Protein AF-A0A914L934-F1 (afdb_monomer_lite)

Secondary structure (DSSP, 8-state):
-HHHHHHHHHHHHHHHHH-----PPPPPPPHHHHHHH-TTS-HHHHHHHHTTTTSSSSHHHHHHHHHSHHHHHHHHHHHHHHHHH--SHHHHHHH-GGGG----HHHHHHTSTHHHHHHHHHHHHHHHTT---HHHHHTT-

InterPro domains:
  IPR002602 Domain of unknown function DB [PF01682] (83-140)

Sequence (141 aa):
MFAIGLLATILAILLICAIRPIAAPASPLTTEELRFLCPEERDFCHEHSKQGFCYGKSIKAKLLSKQCKCSCANAHHRRIQNCCRTVGDHDMRFCLPLCGYNTTANDLGSGLGLKCITQLTIWTYCAADANDNTECCKRKG

Structure (mmCIF, N/CA/C/O backbone):
data_AF-A0A914L934-F1
#
_entry.id   AF-A0A914L934-F1
#
loop_
_atom_site.group_PDB
_atom_site.id
_atom_site.type_symbol
_atom_site.label_atom_id
_atom_site.label_alt_id
_atom_site.label_comp_id
_atom_site.label_asym_id
_atom_site.label_entity_id
_atom_site.label_seq_id
_atom_site.pdbx_PDB_ins_code
_atom_site.Cartn_x
_atom_site.Cartn_y
_atom_site.Cartn_z
_atom_site.occupancy
_atom_site.B_iso_or_equiv
_atom_site.auth_seq_id
_atom_site.auth_comp_id
_atom_site.auth_asym_id
_atom_site.auth_atom_id
_atom_site.pdbx_PDB_model_num
ATOM 1 N N . MET A 1 1 ? -22.722 -47.400 15.911 1.00 53.16 1 MET A N 1
ATOM 2 C CA . MET A 1 1 ? -21.434 -47.187 15.204 1.00 53.16 1 MET A CA 1
ATOM 3 C C . MET A 1 1 ? -21.347 -45.851 14.447 1.00 53.16 1 MET A C 1
ATOM 5 O O . MET A 1 1 ? -20.237 -45.411 14.202 1.00 53.16 1 MET A O 1
ATOM 9 N N . PHE A 1 2 ? -22.453 -45.150 14.148 1.00 53.81 2 PHE A N 1
ATOM 10 C CA . PHE A 1 2 ? -22.428 -43.865 13.415 1.00 53.81 2 PHE A CA 1
ATOM 11 C C . PHE A 1 2 ? -22.028 -42.619 14.238 1.00 53.81 2 PHE A C 1
ATOM 13 O O . PHE A 1 2 ? -21.528 -41.653 13.674 1.00 53.81 2 PHE A O 1
ATOM 20 N N . ALA A 1 3 ? -22.193 -42.629 15.567 1.00 57.56 3 ALA A N 1
ATOM 21 C CA . ALA A 1 3 ? -21.937 -41.450 16.409 1.00 57.56 3 ALA A CA 1
ATOM 22 C C . ALA A 1 3 ? -20.443 -41.107 16.595 1.00 57.56 3 ALA A C 1
ATOM 24 O O . ALA A 1 3 ? -20.093 -39.946 16.785 1.00 57.56 3 ALA A O 1
ATOM 25 N N . ILE A 1 4 ? -19.554 -42.104 16.509 1.00 62.47 4 ILE A N 1
ATOM 26 C CA . ILE A 1 4 ? -18.111 -41.922 16.752 1.00 62.47 4 ILE A CA 1
ATOM 27 C C . ILE A 1 4 ? -17.447 -41.204 15.565 1.00 62.47 4 ILE A C 1
ATOM 29 O O . ILE A 1 4 ? -16.594 -40.343 15.764 1.00 62.47 4 ILE A O 1
ATOM 33 N N . GLY A 1 5 ? -17.890 -41.497 14.336 1.00 61.62 5 GLY A N 1
ATOM 34 C CA . GLY A 1 5 ? -17.386 -40.838 13.128 1.00 61.62 5 GLY A CA 1
ATOM 35 C C . GLY A 1 5 ? -17.735 -39.350 13.074 1.00 61.62 5 GLY A C 1
ATOM 36 O O . GLY A 1 5 ? -16.882 -38.540 12.726 1.00 61.62 5 GLY A O 1
ATOM 37 N N . LEU A 1 6 ? -18.950 -38.981 13.502 1.00 68.44 6 LEU A N 1
ATOM 38 C CA . LEU A 1 6 ? -19.405 -37.587 13.511 1.00 68.44 6 LEU A CA 1
ATOM 39 C C . LEU A 1 6 ? -18.606 -36.734 14.513 1.00 68.44 6 LEU A C 1
ATOM 41 O O . LEU A 1 6 ? -18.163 -35.631 14.191 1.00 68.44 6 LEU A O 1
ATOM 45 N N . LEU A 1 7 ? -18.361 -37.274 15.712 1.00 71.62 7 LEU A N 1
ATOM 46 C CA . LEU A 1 7 ? -17.533 -36.631 16.736 1.00 71.62 7 LEU A CA 1
ATOM 47 C C . LEU A 1 7 ? -16.087 -36.443 16.266 1.00 71.62 7 LEU A C 1
ATOM 49 O O . LEU A 1 7 ? -15.532 -35.361 16.445 1.00 71.62 7 LEU A O 1
ATOM 53 N N . ALA A 1 8 ? -15.504 -37.447 15.607 1.00 72.50 8 ALA A N 1
ATOM 54 C CA . ALA A 1 8 ? -14.155 -37.353 15.055 1.00 72.50 8 ALA A CA 1
ATOM 55 C C . ALA A 1 8 ? -14.048 -36.285 13.952 1.00 72.50 8 ALA A C 1
ATOM 57 O O . ALA A 1 8 ? -13.084 -35.521 13.932 1.00 72.50 8 ALA A O 1
ATOM 58 N N . THR A 1 9 ? -15.056 -36.167 13.078 1.00 72.75 9 THR A N 1
ATOM 59 C CA . THR A 1 9 ? -15.083 -35.113 12.049 1.00 72.75 9 THR A CA 1
ATOM 60 C C . THR A 1 9 ? -15.232 -33.712 12.636 1.00 72.75 9 THR A C 1
ATOM 62 O O . THR A 1 9 ? -14.551 -32.793 12.189 1.00 72.75 9 THR A O 1
ATOM 65 N N . ILE A 1 10 ? -16.061 -33.538 13.670 1.00 75.19 10 ILE A N 1
ATOM 66 C CA . ILE A 1 10 ? -16.229 -32.240 14.339 1.00 75.19 10 ILE A CA 1
ATOM 67 C C . ILE A 1 10 ? -14.929 -31.835 15.045 1.00 75.19 10 ILE A C 1
ATOM 69 O O . ILE A 1 10 ? -14.501 -30.688 14.927 1.00 75.19 10 ILE A O 1
ATOM 73 N N . LEU A 1 11 ? -14.258 -32.779 15.717 1.00 74.94 11 LEU A N 1
ATOM 74 C CA . LEU A 1 11 ? -12.974 -32.518 16.370 1.00 74.94 11 LEU A CA 1
ATOM 75 C C . LEU A 1 11 ? -11.884 -32.134 15.359 1.00 74.94 11 LEU A C 1
ATOM 77 O O . LEU A 1 11 ? -11.117 -31.210 15.613 1.00 74.94 11 LEU A O 1
ATOM 81 N N . ALA A 1 12 ? -11.837 -32.808 14.205 1.00 71.38 12 ALA A N 1
ATOM 82 C CA . ALA A 1 12 ? -10.884 -32.506 13.141 1.00 71.38 12 ALA A CA 1
ATOM 83 C C . ALA A 1 12 ? -11.105 -31.102 12.552 1.00 71.38 12 ALA A C 1
ATOM 85 O O . ALA A 1 12 ? -10.144 -30.359 12.370 1.00 71.38 12 ALA A O 1
ATOM 86 N N . ILE A 1 13 ? -12.360 -30.701 12.323 1.00 69.12 13 ILE A N 1
ATOM 87 C CA . ILE A 1 13 ? -12.697 -29.349 11.846 1.00 69.12 13 ILE A CA 1
ATOM 88 C C . ILE A 1 13 ? -12.316 -28.293 12.895 1.00 69.12 13 ILE A C 1
ATOM 90 O O . ILE A 1 13 ? -11.731 -27.270 12.547 1.00 69.12 13 ILE A O 1
ATOM 94 N N . LEU A 1 14 ? -12.577 -28.546 14.182 1.00 67.19 14 LEU A N 1
ATOM 95 C CA . LEU A 1 14 ? -12.190 -27.637 15.266 1.00 67.19 14 LEU A CA 1
ATOM 96 C C . LEU A 1 14 ? -10.666 -27.491 15.392 1.00 67.19 14 LEU A C 1
ATOM 98 O O . LEU A 1 14 ? -10.182 -26.382 15.605 1.00 67.19 14 LEU A O 1
ATOM 102 N N . LEU A 1 15 ? -9.909 -28.576 15.205 1.00 65.12 15 LEU A N 1
ATOM 103 C CA . LEU A 1 15 ? -8.443 -28.553 15.174 1.00 65.12 15 LEU A CA 1
ATOM 104 C C . LEU A 1 15 ? -7.901 -27.757 13.980 1.00 65.12 15 LEU A C 1
ATOM 106 O O . LEU A 1 15 ? -6.981 -26.962 14.156 1.00 65.12 15 LEU A O 1
ATOM 110 N N . ILE A 1 16 ? -8.497 -27.900 12.793 1.00 60.25 16 ILE A N 1
ATOM 111 C CA . ILE A 1 16 ? -8.120 -27.116 11.605 1.00 60.25 16 ILE A CA 1
ATOM 112 C C . ILE A 1 16 ? -8.426 -25.623 11.816 1.00 60.25 16 ILE A C 1
ATOM 114 O O . ILE A 1 16 ? -7.614 -24.774 11.459 1.00 60.25 16 ILE A O 1
ATOM 118 N N . CYS A 1 17 ? -9.550 -25.285 12.454 1.00 55.91 17 CYS A N 1
ATOM 119 C CA . CYS A 1 17 ? -9.911 -23.898 12.764 1.00 55.91 17 CYS A CA 1
ATOM 120 C C . CYS A 1 17 ? -9.060 -23.272 13.886 1.00 55.91 17 CYS A C 1
ATOM 122 O O . CYS A 1 17 ? -8.890 -22.051 13.910 1.00 55.91 17 CYS A O 1
ATOM 124 N N . ALA A 1 18 ? -8.541 -24.079 14.818 1.00 54.59 18 ALA A N 1
ATOM 125 C CA . ALA A 1 18 ? -7.713 -23.616 15.935 1.00 54.59 18 ALA A CA 1
ATOM 126 C C . ALA A 1 18 ? -6.267 -23.304 15.519 1.00 54.59 18 ALA A C 1
ATOM 128 O O . ALA A 1 18 ? -5.614 -22.461 16.134 1.00 54.59 18 ALA A O 1
ATOM 129 N N . ILE A 1 19 ? -5.775 -23.931 14.449 1.00 51.88 19 ILE A N 1
ATOM 130 C CA . ILE A 1 19 ? -4.467 -23.630 13.866 1.00 51.88 19 ILE A CA 1
ATOM 131 C C . ILE A 1 19 ? -4.664 -22.503 12.848 1.00 51.88 19 ILE A C 1
ATOM 133 O O . ILE A 1 19 ? -4.571 -22.702 11.640 1.00 51.88 19 ILE A O 1
ATOM 137 N N . ARG A 1 20 ? -4.961 -21.289 13.327 1.00 50.66 20 ARG A N 1
ATOM 138 C CA . ARG A 1 20 ? -4.775 -20.101 12.485 1.00 50.66 20 ARG A CA 1
ATOM 139 C C . ARG A 1 20 ? -3.267 -19.948 12.280 1.00 50.66 20 ARG A C 1
ATOM 141 O O . ARG A 1 20 ? -2.572 -19.715 13.272 1.00 50.66 20 ARG A O 1
ATOM 148 N N . PRO A 1 21 ? -2.728 -20.095 11.056 1.00 47.31 21 PRO A N 1
ATOM 149 C CA . PRO A 1 21 ? -1.333 -19.769 10.827 1.00 47.31 21 PRO A CA 1
ATOM 150 C C . PRO A 1 21 ? -1.151 -18.306 11.223 1.00 47.31 21 PRO A C 1
ATOM 152 O O . PRO A 1 21 ? -1.811 -17.420 10.680 1.00 47.31 21 PRO A O 1
ATOM 155 N N . ILE A 1 22 ? -0.295 -18.063 12.216 1.00 51.34 22 ILE A N 1
ATOM 156 C CA . ILE A 1 22 ? 0.182 -16.720 12.527 1.00 51.34 22 ILE A CA 1
ATOM 157 C C . ILE A 1 22 ? 0.837 -16.244 11.234 1.00 51.34 22 ILE A C 1
ATOM 159 O O . ILE A 1 22 ? 1.877 -16.771 10.835 1.00 51.34 22 ILE A O 1
ATOM 163 N N . ALA A 1 23 ? 0.166 -15.339 10.522 1.00 50.47 23 ALA A N 1
ATOM 164 C CA . ALA A 1 23 ? 0.654 -14.825 9.258 1.00 50.47 23 ALA A CA 1
ATOM 165 C C . ALA A 1 23 ? 2.034 -14.218 9.515 1.00 50.47 23 ALA A C 1
ATOM 167 O O . ALA A 1 23 ? 2.167 -13.253 10.268 1.00 50.47 23 ALA A O 1
ATOM 168 N N . ALA A 1 24 ? 3.070 -14.823 8.931 1.00 53.62 24 ALA A N 1
ATOM 169 C CA . ALA A 1 24 ? 4.425 -14.312 9.046 1.00 53.62 24 ALA A CA 1
ATOM 170 C C . ALA A 1 24 ? 4.452 -12.836 8.601 1.00 53.62 24 ALA A C 1
ATOM 172 O O . ALA A 1 24 ? 3.727 -12.470 7.657 1.00 53.62 24 ALA A O 1
ATOM 173 N N . PRO A 1 25 ? 5.271 -11.984 9.251 1.00 53.66 25 PRO A N 1
ATOM 174 C CA . PRO A 1 25 ? 5.445 -10.608 8.814 1.00 53.66 25 PRO A CA 1
ATOM 175 C C . PRO A 1 25 ? 5.858 -10.636 7.345 1.00 53.66 25 PRO A C 1
ATOM 177 O O . PRO A 1 25 ? 6.813 -11.315 6.965 1.00 53.66 25 PRO A O 1
ATOM 180 N N . ALA A 1 26 ? 5.082 -9.966 6.497 1.00 58.97 26 ALA A N 1
ATOM 181 C CA . ALA A 1 26 ? 5.347 -9.955 5.071 1.00 58.97 26 ALA A CA 1
ATOM 182 C C . ALA A 1 26 ? 6.730 -9.333 4.824 1.00 58.97 26 ALA A C 1
ATOM 184 O O . ALA A 1 26 ? 7.010 -8.212 5.253 1.00 58.97 26 ALA A O 1
ATOM 185 N N . SER A 1 27 ? 7.606 -10.090 4.158 1.00 65.94 27 SER A N 1
ATOM 186 C CA . SER A 1 27 ? 8.972 -9.666 3.851 1.00 65.94 27 SER A CA 1
ATOM 187 C C . SER A 1 27 ? 8.980 -8.313 3.122 1.00 65.94 27 SER A C 1
ATOM 189 O O . SER A 1 27 ? 8.062 -8.034 2.337 1.00 65.94 27 SER A O 1
ATOM 191 N N . PRO A 1 28 ? 9.984 -7.452 3.359 1.00 70.12 28 PRO A N 1
ATOM 192 C CA . PRO A 1 28 ? 10.095 -6.184 2.649 1.00 70.12 28 PRO A CA 1
ATOM 193 C C . PRO A 1 28 ? 10.197 -6.437 1.141 1.00 70.12 28 PRO A C 1
ATOM 195 O O . PRO A 1 28 ? 10.996 -7.263 0.711 1.00 70.12 28 PRO A O 1
ATOM 198 N N . LEU A 1 29 ? 9.380 -5.727 0.356 1.00 82.19 29 LEU A N 1
ATOM 199 C CA . LEU A 1 29 ? 9.372 -5.832 -1.105 1.00 82.19 29 LEU A CA 1
ATOM 200 C C . LEU A 1 29 ? 10.758 -5.477 -1.663 1.00 82.19 29 LEU A C 1
ATOM 202 O O . LEU A 1 29 ? 11.299 -4.410 -1.349 1.00 82.19 29 LEU A O 1
ATOM 206 N N . THR A 1 30 ? 11.333 -6.354 -2.483 1.00 89.88 30 THR A N 1
ATOM 207 C CA . THR A 1 30 ? 12.662 -6.143 -3.078 1.00 89.88 30 THR A CA 1
ATOM 208 C C . THR A 1 30 ? 12.579 -5.535 -4.479 1.00 89.88 30 THR A C 1
ATOM 210 O O . THR A 1 30 ? 11.519 -5.490 -5.107 1.00 89.88 30 THR A O 1
ATOM 213 N N . THR A 1 31 ? 13.707 -5.017 -4.971 1.00 89.56 31 THR A N 1
ATOM 214 C CA . THR A 1 31 ? 13.777 -4.464 -6.332 1.00 89.56 31 THR A CA 1
ATOM 215 C C . THR A 1 31 ? 13.706 -5.604 -7.352 1.00 89.56 31 THR A C 1
ATOM 217 O O . THR A 1 31 ? 13.065 -5.474 -8.390 1.00 89.56 31 THR A O 1
ATOM 220 N N . GLU A 1 32 ? 14.310 -6.747 -7.032 1.00 92.94 32 GLU A N 1
ATOM 221 C CA . GLU A 1 32 ? 14.312 -7.969 -7.832 1.00 92.94 32 GLU A CA 1
ATOM 222 C C . GLU A 1 32 ? 12.899 -8.536 -8.002 1.00 92.94 32 GLU A C 1
ATOM 224 O O . GLU A 1 32 ? 12.508 -8.885 -9.115 1.00 92.94 32 GLU A O 1
ATOM 229 N N . GLU A 1 33 ? 12.103 -8.561 -6.930 1.00 93.44 33 GLU A N 1
ATOM 230 C CA . GLU A 1 33 ? 10.689 -8.946 -6.998 1.00 93.44 33 GLU A CA 1
ATOM 231 C C . GLU A 1 33 ? 9.902 -8.007 -7.919 1.00 93.44 33 GLU A C 1
ATOM 233 O O . GLU A 1 33 ? 9.110 -8.464 -8.740 1.00 93.44 33 GLU A O 1
ATOM 238 N N . LEU A 1 34 ? 10.140 -6.695 -7.834 1.00 94.00 34 LEU A N 1
ATOM 239 C CA . LEU A 1 34 ? 9.486 -5.721 -8.711 1.00 94.00 34 LEU A CA 1
ATOM 240 C C . LEU A 1 34 ? 9.903 -5.865 -10.178 1.00 94.00 34 LEU A C 1
ATOM 242 O O . LEU A 1 34 ? 9.046 -5.745 -11.048 1.00 94.00 34 LEU A O 1
ATOM 246 N N . ARG A 1 35 ? 11.174 -6.172 -10.460 1.00 96.19 35 ARG A N 1
ATOM 247 C CA . ARG A 1 35 ? 11.644 -6.489 -11.820 1.00 96.19 35 ARG A CA 1
ATOM 248 C C . ARG A 1 35 ? 10.943 -7.718 -12.382 1.00 96.19 35 ARG A C 1
ATOM 250 O O . ARG A 1 35 ? 10.559 -7.726 -13.545 1.00 96.19 35 ARG A O 1
ATOM 257 N N . PHE A 1 36 ? 10.761 -8.742 -11.552 1.00 96.38 36 PHE A N 1
ATOM 258 C CA . PHE A 1 36 ? 10.059 -9.958 -11.949 1.00 96.38 36 PHE A CA 1
ATOM 259 C C . PHE A 1 36 ? 8.567 -9.704 -12.216 1.00 96.38 36 PHE A C 1
ATOM 261 O O . PHE A 1 36 ? 8.031 -10.182 -13.211 1.00 96.38 36 PHE A O 1
ATOM 268 N N . LEU A 1 37 ? 7.898 -8.933 -11.352 1.00 95.44 37 LEU A N 1
ATOM 269 C CA . LEU A 1 37 ? 6.466 -8.633 -11.473 1.00 95.44 37 LEU A CA 1
ATOM 270 C C . LEU A 1 37 ? 6.148 -7.613 -12.574 1.00 95.44 37 LEU A C 1
ATOM 272 O O . LEU A 1 37 ? 5.052 -7.636 -13.130 1.00 95.44 37 LEU A O 1
ATOM 276 N N . CYS A 1 38 ? 7.077 -6.704 -12.866 1.00 96.56 38 CYS A N 1
ATOM 277 C CA . CYS A 1 38 ? 6.878 -5.572 -13.768 1.00 96.56 38 CYS A CA 1
ATOM 278 C C . CYS A 1 38 ? 8.016 -5.453 -14.797 1.00 96.56 38 CYS A C 1
ATOM 280 O O . CYS A 1 38 ? 8.649 -4.401 -14.871 1.00 96.56 38 CYS A O 1
ATOM 282 N N . PRO A 1 39 ? 8.276 -6.481 -15.622 1.00 96.62 39 PRO A N 1
ATOM 283 C CA . PRO A 1 39 ? 9.471 -6.540 -16.473 1.00 96.62 39 PRO A CA 1
ATOM 284 C C . PRO A 1 39 ? 9.527 -5.453 -17.558 1.00 96.62 39 PRO A C 1
ATOM 286 O O . PRO A 1 39 ? 10.592 -5.171 -18.098 1.00 96.62 39 PRO A O 1
ATOM 289 N N . GLU A 1 40 ? 8.388 -4.842 -17.887 1.00 96.50 40 GLU A N 1
ATOM 290 C CA . GLU A 1 40 ? 8.288 -3.782 -18.897 1.00 96.50 40 GLU A CA 1
ATOM 291 C C . GLU A 1 40 ? 8.620 -2.384 -18.352 1.00 96.50 40 GLU A C 1
ATOM 293 O O . GLU A 1 40 ? 8.795 -1.435 -19.120 1.00 96.50 40 GLU A O 1
ATOM 298 N N . GLU A 1 41 ? 8.693 -2.222 -17.029 1.00 96.06 41 GLU A N 1
ATOM 299 C CA . GLU A 1 41 ? 9.034 -0.942 -16.420 1.00 96.06 41 GLU A CA 1
ATOM 300 C C . GLU A 1 41 ? 10.548 -0.774 -16.262 1.00 96.06 41 GLU A C 1
ATOM 302 O O . GLU A 1 41 ? 11.320 -1.722 -16.183 1.00 96.06 41 GLU A O 1
ATOM 307 N N . ARG A 1 42 ? 10.998 0.483 -16.233 1.00 96.19 42 ARG A N 1
ATOM 308 C CA . ARG A 1 42 ? 12.423 0.804 -16.080 1.00 96.19 42 ARG A CA 1
ATOM 309 C C . ARG A 1 42 ? 12.858 0.599 -14.630 1.00 96.19 42 ARG A C 1
ATOM 311 O O . ARG A 1 42 ? 12.083 0.874 -13.721 1.00 96.19 42 ARG A O 1
ATOM 318 N N . ASP A 1 43 ? 14.144 0.327 -14.409 1.00 95.31 43 ASP A N 1
ATOM 319 C CA . ASP A 1 43 ? 14.747 0.212 -13.066 1.00 95.31 43 ASP A CA 1
ATOM 320 C C . ASP A 1 43 ? 14.405 1.362 -12.112 1.00 95.31 43 ASP A C 1
ATOM 322 O O . ASP A 1 43 ? 14.153 1.158 -10.924 1.00 95.31 43 ASP A O 1
ATOM 326 N N . PHE A 1 44 ? 14.327 2.581 -12.650 1.00 94.75 44 PHE A N 1
ATOM 327 C CA . PHE A 1 44 ? 13.882 3.759 -11.912 1.00 94.75 44 PHE A CA 1
ATOM 328 C C . PHE A 1 44 ? 12.519 3.548 -11.227 1.00 94.75 44 PHE A C 1
ATOM 330 O O . PHE A 1 44 ? 12.354 3.956 -10.077 1.00 94.75 44 PHE A O 1
ATOM 337 N N . CYS A 1 45 ? 11.569 2.893 -11.901 1.00 95.88 45 CYS A N 1
ATOM 338 C CA . CYS A 1 45 ? 10.254 2.573 -11.358 1.00 95.88 45 CYS A CA 1
ATOM 339 C C . CYS A 1 45 ? 10.339 1.586 -10.197 1.00 95.88 45 CYS A C 1
ATOM 341 O O . CYS A 1 45 ? 9.688 1.812 -9.178 1.00 95.88 45 CYS A O 1
ATOM 343 N N . HIS A 1 46 ? 11.159 0.542 -10.303 1.00 95.31 46 HIS A N 1
ATOM 344 C CA . HIS A 1 46 ? 11.303 -0.463 -9.249 1.00 95.31 46 HIS A CA 1
ATOM 345 C C . HIS A 1 46 ? 11.892 0.149 -7.973 1.00 95.31 46 HIS A C 1
ATOM 347 O O . HIS A 1 46 ? 11.292 0.055 -6.900 1.00 95.31 46 HIS A O 1
ATOM 353 N N . GLU A 1 47 ? 13.002 0.878 -8.108 1.00 94.25 47 GLU A N 1
ATOM 354 C CA . GLU A 1 47 ? 13.676 1.531 -6.982 1.00 94.25 47 GLU A CA 1
ATOM 355 C C . GLU A 1 47 ? 12.781 2.568 -6.294 1.00 94.25 47 GLU A C 1
ATOM 357 O O . GLU A 1 47 ? 12.613 2.562 -5.072 1.00 94.25 47 GLU A O 1
ATOM 362 N N . HIS A 1 48 ? 12.134 3.440 -7.072 1.00 93.19 48 HIS A N 1
ATOM 363 C CA . HIS A 1 48 ? 11.307 4.504 -6.502 1.00 93.19 48 HIS A CA 1
ATOM 364 C C . HIS A 1 48 ? 10.002 3.977 -5.895 1.00 93.19 48 HIS A C 1
ATOM 366 O O . HIS A 1 48 ? 9.505 4.548 -4.918 1.00 93.19 48 HIS A O 1
ATOM 372 N N . SER A 1 49 ? 9.449 2.888 -6.437 1.00 92.25 49 SER A N 1
ATOM 373 C CA . SER A 1 49 ? 8.236 2.268 -5.894 1.00 92.25 49 SER A CA 1
ATOM 374 C C . SER A 1 49 ? 8.506 1.580 -4.563 1.00 92.25 49 SER A C 1
ATOM 376 O O . SER A 1 49 ? 7.758 1.803 -3.610 1.00 92.25 49 SER A O 1
ATOM 378 N N . LYS A 1 50 ? 9.611 0.829 -4.457 1.00 89.25 50 LYS A N 1
ATOM 379 C CA . LYS A 1 50 ? 10.057 0.198 -3.205 1.00 89.25 50 LYS A CA 1
ATOM 380 C C . LYS A 1 50 ? 10.265 1.218 -2.082 1.00 89.25 50 LYS A C 1
ATOM 382 O O . LYS A 1 50 ? 9.900 0.962 -0.940 1.00 89.25 50 LYS A O 1
ATOM 387 N N . GLN A 1 51 ? 10.789 2.399 -2.411 1.00 88.38 51 GLN A N 1
ATOM 388 C CA . GLN A 1 51 ? 10.993 3.500 -1.459 1.00 88.38 51 GLN A CA 1
ATOM 389 C C . GLN A 1 51 ? 9.692 4.238 -1.080 1.00 88.38 51 GLN A C 1
ATOM 391 O O . GLN A 1 51 ? 9.703 5.162 -0.269 1.00 88.38 51 GLN A O 1
ATOM 396 N N . GLY A 1 52 ? 8.547 3.851 -1.654 1.00 85.31 52 GLY A N 1
ATOM 397 C CA . GLY A 1 52 ? 7.243 4.425 -1.331 1.00 85.31 52 GLY A CA 1
ATOM 398 C C . GLY A 1 52 ? 6.973 5.788 -1.973 1.00 85.31 52 GLY A C 1
ATOM 399 O O . GLY A 1 52 ? 6.006 6.452 -1.593 1.00 85.31 52 GLY A O 1
ATOM 400 N N . PHE A 1 53 ? 7.770 6.208 -2.962 1.00 90.00 53 PHE A N 1
ATOM 401 C CA . PHE A 1 53 ? 7.607 7.511 -3.615 1.00 90.00 53 PHE A CA 1
ATOM 402 C C . PHE A 1 53 ? 6.383 7.608 -4.522 1.00 90.00 53 PHE A C 1
ATOM 404 O O . PHE A 1 53 ? 6.032 8.709 -4.935 1.00 90.00 53 PHE A O 1
ATOM 411 N N . CYS A 1 54 ? 5.710 6.494 -4.800 1.00 89.56 54 CYS A N 1
ATOM 412 C CA . CYS A 1 54 ? 4.452 6.463 -5.541 1.00 89.56 54 CYS A CA 1
ATOM 413 C C . CYS A 1 54 ? 3.259 7.050 -4.772 1.00 89.56 54 CYS A C 1
ATOM 415 O O . CYS A 1 54 ? 2.210 7.285 -5.371 1.00 89.56 54 CYS A O 1
ATOM 417 N N . TYR A 1 55 ? 3.379 7.264 -3.455 1.00 81.75 55 TYR A N 1
ATOM 418 C CA . TYR A 1 55 ? 2.248 7.637 -2.599 1.00 81.75 55 TYR A CA 1
ATOM 419 C C . TYR A 1 55 ? 2.410 9.022 -1.988 1.00 81.75 55 TYR A C 1
ATOM 421 O O . TYR A 1 55 ? 3.509 9.485 -1.690 1.00 81.75 55 TYR A O 1
ATOM 429 N N . GLY A 1 56 ? 1.272 9.671 -1.754 1.00 76.00 56 GLY A N 1
ATOM 430 C CA . GLY A 1 56 ? 1.193 11.005 -1.176 1.00 76.00 56 GLY A CA 1
ATOM 431 C C . GLY A 1 56 ? 0.647 12.033 -2.160 1.00 76.00 56 GLY A C 1
ATOM 432 O O . GLY A 1 56 ? 0.182 11.715 -3.251 1.00 76.00 56 GLY A O 1
ATOM 433 N N . LYS A 1 57 ? 0.661 13.300 -1.743 1.00 81.12 57 LYS A N 1
ATOM 434 C CA . LYS A 1 57 ? 0.055 14.405 -2.505 1.00 81.12 57 LYS A CA 1
ATOM 435 C C . LYS A 1 57 ? 1.055 15.178 -3.367 1.00 81.12 57 LYS A C 1
ATOM 437 O O . LYS A 1 57 ? 0.643 16.095 -4.076 1.00 81.12 57 LYS A O 1
ATOM 442 N N . SER A 1 58 ? 2.340 14.823 -3.312 1.00 87.38 58 SER A N 1
ATOM 443 C CA . SER A 1 58 ? 3.391 15.517 -4.056 1.00 87.38 58 SER A CA 1
ATOM 444 C C . SER A 1 58 ? 3.233 15.321 -5.567 1.00 87.38 58 SER A C 1
ATOM 446 O O . SER A 1 58 ? 2.709 14.308 -6.035 1.00 87.38 58 SER A O 1
ATOM 448 N N . ILE A 1 59 ? 3.713 16.295 -6.344 1.00 91.12 59 ILE A N 1
ATOM 449 C CA . ILE A 1 59 ? 3.759 16.198 -7.812 1.00 91.12 59 ILE A CA 1
ATOM 450 C C . ILE A 1 59 ? 4.596 14.983 -8.225 1.00 91.12 59 ILE A C 1
ATOM 452 O O . ILE A 1 59 ? 4.170 14.217 -9.085 1.00 91.12 59 ILE A O 1
ATOM 456 N N . LYS A 1 60 ? 5.726 14.756 -7.538 1.00 90.56 60 LYS A N 1
ATOM 457 C CA . LYS A 1 60 ? 6.587 13.582 -7.730 1.00 90.56 60 LYS A CA 1
ATOM 458 C C . LYS A 1 60 ? 5.798 12.276 -7.591 1.00 90.56 60 LYS A C 1
ATOM 460 O O . LYS A 1 60 ? 5.879 11.439 -8.481 1.00 90.56 60 LYS A O 1
ATOM 465 N N . ALA A 1 61 ? 4.994 12.130 -6.536 1.00 90.44 61 ALA A N 1
ATOM 466 C CA . ALA A 1 61 ? 4.200 10.921 -6.318 1.00 90.44 61 ALA A CA 1
ATOM 467 C C . ALA A 1 61 ? 3.135 10.712 -7.396 1.00 90.44 61 ALA A C 1
ATOM 469 O O . ALA A 1 61 ? 2.992 9.609 -7.916 1.00 90.44 61 ALA A O 1
ATOM 470 N N . LYS A 1 62 ? 2.428 11.779 -7.786 1.00 92.06 62 LYS A N 1
ATOM 471 C CA . LYS A 1 62 ? 1.420 11.721 -8.858 1.00 92.06 62 LYS A CA 1
ATOM 472 C C . LYS A 1 62 ? 2.025 11.395 -10.224 1.00 92.06 62 LYS A C 1
ATOM 474 O O . LYS A 1 62 ? 1.366 10.760 -11.041 1.00 92.06 62 LYS A O 1
ATOM 479 N N . LEU A 1 63 ? 3.240 11.866 -10.494 1.00 94.06 63 LEU A N 1
ATOM 480 C CA . LEU A 1 63 ? 3.947 11.572 -11.736 1.00 94.06 63 LEU A CA 1
ATOM 481 C C . LEU A 1 63 ? 4.429 10.121 -11.752 1.00 94.06 63 LEU A C 1
ATOM 483 O O . LEU A 1 63 ? 4.147 9.395 -12.701 1.00 94.06 63 LEU A O 1
ATOM 487 N N . LEU A 1 64 ? 5.079 9.689 -10.668 1.00 93.75 64 LEU A N 1
ATOM 488 C CA . LEU A 1 64 ? 5.556 8.319 -10.505 1.00 93.75 64 LEU A CA 1
ATOM 489 C C . LEU A 1 64 ? 4.418 7.306 -10.598 1.00 93.75 64 LEU A C 1
ATOM 491 O O . LEU A 1 64 ? 4.540 6.349 -11.348 1.00 93.75 64 LEU A O 1
ATOM 495 N N . SER A 1 65 ? 3.284 7.534 -9.929 1.00 92.56 65 SER A N 1
ATOM 496 C CA . SER A 1 65 ? 2.144 6.609 -9.994 1.00 92.56 65 SER A CA 1
ATOM 497 C C . SER A 1 65 ? 1.521 6.495 -11.387 1.00 92.56 65 SER A C 1
ATOM 499 O O . SER A 1 65 ? 0.958 5.456 -11.725 1.00 92.56 65 SER A O 1
ATOM 501 N N . LYS A 1 66 ? 1.643 7.536 -12.221 1.00 94.00 66 LYS A N 1
ATOM 502 C CA . LYS A 1 66 ? 1.204 7.502 -13.622 1.00 94.00 66 LYS A CA 1
ATOM 503 C C . LYS A 1 66 ? 2.209 6.819 -14.546 1.00 94.00 66 L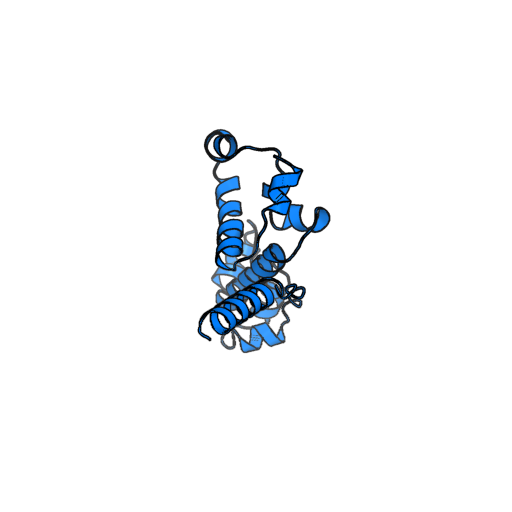YS A C 1
ATOM 505 O O . LYS A 1 66 ? 1.781 6.145 -15.478 1.00 94.00 66 LYS A O 1
ATOM 510 N N . GLN A 1 67 ? 3.503 7.037 -14.319 1.00 95.62 67 GLN A N 1
ATOM 511 C CA . GLN A 1 67 ? 4.583 6.527 -15.167 1.00 95.62 67 GLN A CA 1
ATOM 512 C C . GLN A 1 67 ? 4.950 5.072 -14.845 1.00 95.62 67 GLN A C 1
ATOM 514 O O . GLN A 1 67 ? 5.259 4.312 -15.752 1.00 95.62 67 GLN A O 1
ATOM 519 N N . CYS A 1 68 ? 4.895 4.700 -13.570 1.00 96.38 68 CYS A N 1
ATOM 520 C CA . CYS A 1 68 ? 5.318 3.414 -13.024 1.00 96.38 68 CYS A CA 1
ATOM 521 C C . CYS A 1 68 ? 4.109 2.644 -12.473 1.00 96.38 68 CYS A C 1
ATOM 523 O O . CYS A 1 68 ? 4.061 2.293 -11.292 1.00 96.38 68 CYS A O 1
ATOM 525 N N . LYS A 1 69 ? 3.069 2.466 -13.299 1.00 95.81 69 LYS A N 1
ATOM 526 C CA . LYS A 1 69 ? 1.775 1.909 -12.872 1.00 95.81 69 LYS A CA 1
ATOM 527 C C . LYS A 1 69 ? 1.911 0.540 -12.205 1.00 95.81 69 LYS A C 1
ATOM 529 O O . LYS A 1 69 ? 1.305 0.331 -11.156 1.00 95.81 69 LYS A O 1
ATOM 534 N N . CYS A 1 70 ? 2.682 -0.375 -12.788 1.00 96.50 70 CYS A N 1
ATOM 535 C CA . CYS A 1 70 ? 2.821 -1.740 -12.291 1.00 96.50 70 CYS A CA 1
ATOM 536 C C . CYS A 1 70 ? 3.600 -1.774 -10.973 1.00 96.50 70 CYS A C 1
ATOM 538 O O . CYS A 1 70 ? 3.101 -2.310 -9.978 1.00 96.50 70 CYS A O 1
ATOM 540 N N . SER A 1 71 ? 4.788 -1.159 -10.921 1.00 95.69 71 SER A N 1
ATOM 541 C CA . SER A 1 71 ? 5.619 -1.174 -9.711 1.00 95.69 71 SER A CA 1
ATOM 542 C C . SER A 1 71 ? 4.924 -0.446 -8.563 1.00 95.69 71 SER A C 1
ATOM 544 O O . SER A 1 71 ? 4.907 -0.942 -7.436 1.00 95.69 71 SER A O 1
ATOM 546 N N . CYS A 1 72 ? 4.265 0.683 -8.847 1.00 94.12 72 CYS A N 1
ATOM 547 C CA . CYS A 1 72 ? 3.485 1.408 -7.852 1.00 94.12 72 CYS A CA 1
ATOM 548 C C . CYS A 1 72 ? 2.234 0.634 -7.406 1.00 94.12 72 CYS A C 1
ATOM 550 O O . CYS A 1 72 ? 1.832 0.770 -6.255 1.00 94.12 72 CYS A O 1
ATOM 552 N N . ALA A 1 73 ? 1.592 -0.175 -8.249 1.00 91.69 73 ALA A N 1
ATOM 553 C CA . ALA A 1 73 ? 0.467 -1.002 -7.808 1.00 91.69 73 ALA A CA 1
ATOM 554 C C . ALA A 1 73 ? 0.934 -2.126 -6.868 1.00 91.69 73 ALA A C 1
ATOM 556 O O . ALA A 1 73 ? 0.386 -2.287 -5.776 1.00 91.69 73 ALA A O 1
ATOM 557 N N . ASN A 1 74 ? 2.000 -2.841 -7.236 1.00 92.38 74 ASN A N 1
ATOM 558 C CA . ASN A 1 74 ? 2.553 -3.932 -6.429 1.00 92.38 74 ASN A CA 1
ATOM 559 C C . ASN A 1 74 ? 3.125 -3.441 -5.093 1.00 92.38 74 ASN A C 1
ATOM 561 O O . ASN A 1 74 ? 2.817 -4.004 -4.040 1.00 92.38 74 ASN A O 1
ATOM 565 N N . ALA A 1 75 ? 3.880 -2.338 -5.104 1.00 89.44 75 ALA A N 1
ATOM 566 C CA . ALA A 1 75 ? 4.354 -1.705 -3.876 1.00 89.44 75 ALA A CA 1
ATOM 567 C C . ALA A 1 75 ? 3.198 -1.252 -2.970 1.00 89.44 75 ALA A C 1
ATOM 569 O O . ALA A 1 75 ? 3.312 -1.316 -1.743 1.00 89.44 75 ALA A O 1
ATOM 570 N N . HIS A 1 76 ? 2.058 -0.863 -3.550 1.00 85.38 76 HIS A N 1
ATOM 571 C CA . HIS A 1 76 ? 0.906 -0.387 -2.786 1.00 85.38 76 HIS A CA 1
ATOM 572 C C . HIS A 1 76 ? 0.233 -1.556 -2.103 1.00 85.38 76 HIS A C 1
ATOM 574 O O . HIS A 1 76 ? -0.021 -1.517 -0.901 1.00 85.38 76 HIS A O 1
ATOM 580 N N . HIS A 1 77 ? 0.005 -2.610 -2.883 1.00 84.25 77 HIS A N 1
ATOM 581 C CA . HIS A 1 77 ? -0.575 -3.844 -2.411 1.00 84.25 77 HIS A CA 1
ATOM 582 C C . HIS A 1 77 ? 0.258 -4.440 -1.274 1.00 84.25 77 HIS A C 1
ATOM 584 O O . HIS A 1 77 ? -0.287 -4.713 -0.209 1.00 84.25 77 HIS A O 1
ATOM 590 N N . ARG A 1 78 ? 1.588 -4.538 -1.429 1.00 84.38 78 ARG A N 1
ATOM 591 C CA . ARG A 1 78 ? 2.479 -5.017 -0.356 1.00 84.38 78 ARG A CA 1
ATOM 592 C C . ARG A 1 78 ? 2.429 -4.140 0.884 1.00 84.38 78 ARG A C 1
ATOM 594 O O . ARG A 1 78 ? 2.383 -4.658 1.991 1.00 84.38 78 ARG A O 1
ATOM 601 N N . ARG A 1 79 ? 2.397 -2.819 0.722 1.00 79.31 79 ARG A N 1
ATOM 602 C CA . ARG A 1 79 ? 2.283 -1.905 1.861 1.00 79.31 79 ARG A CA 1
ATOM 603 C C . ARG A 1 79 ? 0.967 -2.092 2.619 1.00 79.31 79 ARG A C 1
ATOM 605 O O . ARG A 1 79 ? 0.994 -2.123 3.843 1.00 79.31 79 ARG A O 1
ATOM 612 N N . ILE A 1 80 ? -0.155 -2.242 1.911 1.00 77.06 80 ILE A N 1
ATOM 613 C CA . ILE A 1 80 ? -1.459 -2.543 2.522 1.00 77.06 80 ILE A CA 1
ATOM 614 C C . ILE A 1 80 ? -1.407 -3.894 3.238 1.00 77.06 80 ILE A C 1
ATOM 616 O O . ILE A 1 80 ? -1.784 -3.974 4.398 1.00 77.06 80 ILE A O 1
ATOM 620 N N . GLN A 1 81 ? -0.877 -4.927 2.586 1.00 78.62 81 GLN A N 1
ATOM 621 C CA . GLN A 1 81 ? -0.718 -6.263 3.160 1.00 78.62 81 GLN A CA 1
ATOM 622 C C . GLN A 1 81 ? 0.099 -6.256 4.453 1.00 78.62 81 GLN A C 1
ATOM 624 O O . GLN A 1 81 ? -0.309 -6.853 5.446 1.00 78.62 81 GLN A O 1
ATOM 629 N N . ASN A 1 82 ? 1.211 -5.520 4.476 1.00 77.44 82 ASN A N 1
ATOM 630 C CA . ASN A 1 82 ? 1.992 -5.322 5.692 1.00 77.44 82 ASN A CA 1
ATOM 631 C C . ASN A 1 82 ? 1.128 -4.669 6.775 1.00 77.44 82 ASN A C 1
ATOM 633 O O . ASN A 1 82 ? 1.045 -5.190 7.881 1.00 77.44 82 ASN A O 1
ATOM 637 N N . CYS A 1 83 ? 0.414 -3.596 6.429 1.00 74.38 83 CYS A N 1
ATOM 638 C CA . CYS A 1 83 ? -0.479 -2.906 7.353 1.00 74.38 83 CYS A CA 1
ATOM 639 C C . CYS A 1 83 ? -1.597 -3.791 7.922 1.00 74.38 83 CYS A C 1
ATOM 641 O O . CYS A 1 83 ? -1.963 -3.608 9.077 1.00 74.38 83 CYS A O 1
ATOM 643 N N . CYS A 1 84 ? -2.112 -4.755 7.158 1.00 74.81 84 CYS A N 1
ATOM 644 C CA . CYS A 1 84 ? -3.139 -5.685 7.630 1.00 74.81 84 CYS A CA 1
ATOM 645 C C . CYS A 1 84 ? -2.609 -6.744 8.604 1.00 74.81 84 CYS A C 1
ATOM 647 O O . CYS A 1 84 ? -3.387 -7.301 9.371 1.00 74.81 84 CYS A O 1
ATOM 649 N N . ARG A 1 85 ? -1.303 -7.034 8.564 1.00 74.62 85 ARG A N 1
ATOM 650 C CA . ARG A 1 85 ? -0.650 -8.046 9.412 1.00 74.62 85 ARG A CA 1
ATOM 651 C C . ARG A 1 85 ? 0.038 -7.444 10.629 1.00 74.62 85 ARG A C 1
ATOM 653 O O . ARG A 1 85 ? 0.371 -8.162 11.568 1.00 74.62 85 ARG A O 1
ATOM 660 N N . TH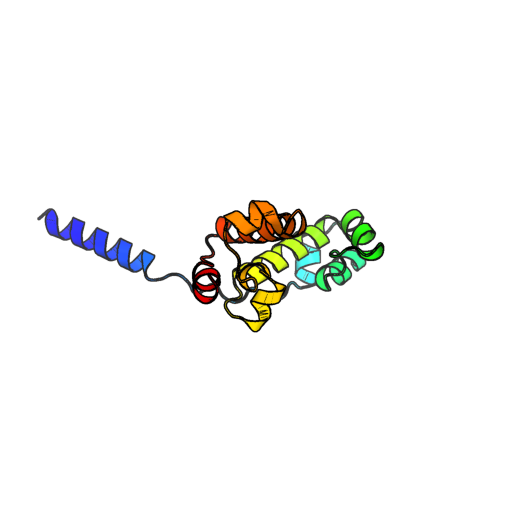R A 1 86 ? 0.295 -6.140 10.614 1.00 68.12 86 THR A N 1
ATOM 661 C CA . THR A 1 86 ? 0.906 -5.452 11.742 1.00 68.12 86 THR A CA 1
ATOM 662 C C . THR A 1 86 ? -0.097 -5.303 12.884 1.00 68.12 86 THR A C 1
ATOM 664 O O . THR A 1 86 ? -1.024 -4.501 12.810 1.00 68.12 86 THR A O 1
ATOM 667 N N . VAL A 1 87 ? 0.120 -6.050 13.968 1.00 58.91 87 VAL A N 1
ATOM 668 C CA . VAL A 1 87 ? -0.685 -5.982 15.194 1.00 58.91 87 VAL A CA 1
ATOM 669 C C . VAL A 1 87 ? 0.077 -5.184 16.256 1.00 58.91 87 VAL A C 1
ATOM 671 O O . VAL A 1 87 ? 1.133 -5.614 16.712 1.00 58.91 87 VAL A O 1
ATOM 674 N N . GLY A 1 88 ? -0.454 -4.032 16.678 1.00 55.16 88 GLY A N 1
ATOM 675 C CA . GLY A 1 88 ? 0.089 -3.237 17.789 1.00 55.16 88 GLY A CA 1
ATOM 676 C C . GLY A 1 88 ? 0.152 -1.722 17.549 1.00 55.16 88 GLY A C 1
ATOM 677 O O . GLY A 1 88 ? 0.278 -1.247 16.423 1.00 55.16 88 GLY A O 1
ATOM 678 N N . ASP A 1 89 ? 0.102 -0.958 18.646 1.00 54.97 89 ASP A N 1
ATOM 679 C CA . ASP A 1 89 ? -0.107 0.502 18.684 1.00 54.97 89 ASP A CA 1
ATOM 680 C C . ASP A 1 89 ? 0.920 1.363 17.927 1.00 54.97 89 ASP A C 1
ATOM 682 O O . ASP A 1 89 ? 0.587 2.490 17.556 1.00 54.97 89 ASP A O 1
ATOM 686 N N . HIS A 1 90 ? 2.164 0.904 17.757 1.00 58.38 90 HIS A N 1
ATOM 687 C CA . HIS A 1 90 ? 3.240 1.728 17.192 1.00 58.38 90 HIS A CA 1
ATOM 688 C C . HIS A 1 90 ? 3.079 1.900 15.676 1.00 58.38 90 HIS A C 1
ATOM 690 O O . HIS A 1 90 ? 2.954 3.017 15.175 1.00 58.38 90 HIS A O 1
ATOM 696 N N . ASP A 1 91 ? 2.988 0.786 14.954 1.00 60.31 91 ASP A N 1
ATOM 697 C CA . ASP A 1 91 ? 2.941 0.787 13.493 1.00 60.31 91 ASP A CA 1
ATOM 698 C C . ASP A 1 91 ? 1.499 0.872 12.959 1.00 60.31 91 ASP A C 1
ATOM 700 O O . ASP A 1 91 ? 1.265 1.409 11.871 1.00 60.31 91 ASP A O 1
ATOM 704 N N . MET A 1 92 ? 0.496 0.451 13.748 1.00 62.75 92 MET A N 1
ATOM 705 C CA . MET A 1 92 ? -0.918 0.588 13.372 1.00 62.75 92 MET A CA 1
ATOM 706 C C . MET A 1 92 ? -1.376 2.040 13.251 1.00 62.75 92 MET A C 1
ATOM 708 O O . MET A 1 92 ? -2.215 2.315 12.406 1.00 62.75 92 MET A O 1
ATOM 712 N N . ARG A 1 93 ? -0.849 3.000 14.024 1.00 62.38 93 ARG A N 1
ATOM 713 C CA . ARG A 1 93 ? -1.266 4.415 13.875 1.00 62.38 93 ARG A CA 1
ATOM 714 C C . ARG A 1 93 ? -0.949 4.976 12.493 1.00 62.38 93 ARG A C 1
ATOM 716 O O . ARG A 1 93 ? -1.647 5.859 12.004 1.00 62.38 93 ARG A O 1
ATOM 723 N N . PHE A 1 94 ? 0.112 4.467 11.876 1.00 64.94 94 PHE A N 1
ATOM 724 C CA . PHE A 1 94 ? 0.500 4.826 10.521 1.00 64.94 94 PHE A CA 1
ATOM 725 C C . PHE A 1 94 ? -0.272 4.020 9.472 1.00 64.94 94 PHE A C 1
ATOM 727 O O . PHE A 1 94 ? -0.688 4.566 8.450 1.00 64.94 94 PHE A O 1
ATOM 734 N N . CYS A 1 95 ? -0.460 2.727 9.729 1.00 68.19 95 CYS A N 1
ATOM 735 C CA . CYS A 1 95 ? -1.044 1.776 8.789 1.00 68.19 95 CYS A CA 1
ATOM 736 C C . CYS A 1 95 ? -2.579 1.779 8.748 1.00 68.19 95 CYS A C 1
ATOM 738 O O . CYS A 1 95 ? -3.179 1.706 7.677 1.00 68.19 95 CYS A O 1
ATOM 740 N N . LEU A 1 96 ? -3.208 1.905 9.910 1.00 70.50 96 LEU A N 1
ATOM 741 C CA . LEU A 1 96 ? -4.647 1.943 10.143 1.00 70.50 96 LEU A CA 1
ATOM 742 C C . LEU A 1 96 ? -4.949 3.093 11.120 1.00 70.50 96 LEU A C 1
ATOM 744 O O . LEU A 1 96 ? -5.284 2.845 12.276 1.00 70.50 96 LEU A O 1
ATOM 748 N N . PRO A 1 97 ? -4.844 4.367 10.695 1.00 65.31 97 PRO A N 1
ATOM 749 C CA . PRO A 1 97 ? -4.981 5.505 11.607 1.00 65.31 97 PRO A CA 1
ATOM 750 C C . PRO A 1 97 ? -6.352 5.565 12.291 1.00 65.31 97 PRO A C 1
ATOM 752 O O . PRO A 1 97 ? -6.450 6.100 13.392 1.00 65.31 97 PRO A O 1
ATOM 755 N N . LEU A 1 98 ? -7.384 4.951 11.690 1.00 68.50 98 LEU A N 1
ATOM 756 C CA . LEU A 1 98 ? -8.690 4.733 12.319 1.00 68.50 98 LEU A CA 1
ATOM 757 C C . LEU A 1 98 ? -8.603 4.005 13.666 1.00 68.50 98 LEU A C 1
ATOM 759 O O . LEU A 1 98 ? -9.345 4.353 14.574 1.00 68.50 98 LEU A O 1
ATOM 763 N N . CYS A 1 99 ? -7.646 3.090 13.839 1.00 68.44 99 CYS A N 1
ATOM 764 C CA . CYS A 1 99 ? -7.368 2.433 15.119 1.00 68.44 99 CYS A CA 1
ATOM 765 C C . CYS A 1 99 ? -6.862 3.397 16.207 1.00 68.44 99 CYS A C 1
ATOM 767 O O . CYS A 1 99 ? -6.834 3.049 17.383 1.00 68.44 99 CYS A O 1
ATOM 769 N N . GLY A 1 100 ? -6.404 4.592 15.824 1.00 65.81 100 GLY A N 1
ATOM 770 C CA . GLY A 1 100 ? -5.941 5.628 16.742 1.00 65.81 100 GLY A CA 1
ATOM 771 C C . GLY A 1 100 ? -7.015 6.643 17.144 1.00 65.81 100 GLY A C 1
ATOM 772 O O . GLY A 1 100 ? -6.754 7.444 18.041 1.00 65.81 100 GLY A O 1
ATOM 773 N N . TYR A 1 101 ? -8.191 6.646 16.505 1.00 69.19 101 TYR A N 1
ATOM 774 C CA . TYR A 1 101 ? -9.274 7.570 16.846 1.00 69.19 101 TYR A CA 1
ATOM 775 C C . TYR A 1 101 ? -10.216 6.951 17.882 1.00 69.19 101 TYR A C 1
ATOM 777 O O . TYR A 1 101 ? -10.625 5.804 17.752 1.00 69.19 101 TYR A O 1
ATOM 785 N N . ASN A 1 102 ? -10.602 7.741 18.885 1.00 69.12 102 ASN A N 1
ATOM 786 C CA . ASN A 1 102 ? -11.743 7.435 19.747 1.00 69.12 102 ASN A CA 1
ATOM 787 C C . ASN A 1 102 ? -13.002 7.973 19.050 1.00 69.12 102 ASN A C 1
ATOM 789 O O . ASN A 1 102 ? -13.279 9.171 19.120 1.00 69.12 102 ASN A O 1
ATOM 793 N N . THR A 1 103 ? -13.668 7.137 18.254 1.00 68.31 103 THR A N 1
ATOM 794 C CA . THR A 1 103 ? -14.757 7.556 17.360 1.00 68.31 103 THR A CA 1
ATOM 795 C C . THR A 1 103 ? -15.767 6.429 17.164 1.00 68.31 103 THR A C 1
ATOM 797 O O . THR A 1 103 ? -15.395 5.259 17.190 1.00 68.31 103 THR A O 1
ATOM 800 N N . THR A 1 104 ? -17.043 6.763 16.961 1.00 70.25 104 THR A N 1
ATOM 801 C CA . THR A 1 104 ? -18.097 5.783 16.656 1.00 70.25 104 THR A CA 1
ATOM 802 C C . THR A 1 104 ? -18.378 5.686 15.152 1.00 70.25 104 THR A C 1
ATOM 804 O O . THR A 1 104 ? -18.020 6.568 14.369 1.00 70.25 104 THR A O 1
ATOM 807 N N . ALA A 1 105 ? -19.096 4.638 14.729 1.00 68.94 105 ALA A N 1
ATOM 808 C CA . ALA A 1 105 ? -19.576 4.508 13.348 1.00 68.94 105 ALA A CA 1
ATOM 809 C C . ALA A 1 105 ? -20.402 5.727 12.881 1.00 68.94 105 ALA A C 1
ATOM 811 O O . ALA A 1 105 ? -20.283 6.154 11.732 1.00 68.94 105 ALA A O 1
ATOM 812 N N . ASN A 1 106 ? -21.187 6.327 13.783 1.00 68.25 106 ASN A N 1
ATOM 813 C CA . ASN A 1 106 ? -21.974 7.525 13.488 1.00 68.25 106 ASN A CA 1
ATOM 814 C C . ASN A 1 106 ? -21.095 8.774 13.321 1.00 68.25 106 ASN A C 1
ATOM 816 O O . ASN A 1 106 ? -21.354 9.593 12.436 1.00 68.25 106 ASN A O 1
ATOM 820 N N . ASP A 1 107 ? -20.032 8.907 14.113 1.00 69.12 107 ASP A N 1
ATOM 821 C CA . ASP A 1 107 ? -19.093 10.035 14.022 1.00 69.12 107 ASP A CA 1
ATOM 822 C C . ASP A 1 107 ? -18.275 9.995 12.719 1.00 69.12 107 ASP A C 1
ATOM 824 O O . ASP A 1 107 ? -17.986 11.034 12.113 1.00 69.12 107 ASP A O 1
ATOM 828 N N . LEU A 1 108 ? -17.954 8.786 12.238 1.00 67.12 108 LEU A N 1
ATOM 829 C CA . LEU A 1 108 ? -17.280 8.568 10.953 1.00 67.12 108 LEU A CA 1
ATOM 830 C C . LEU A 1 108 ? -18.134 9.052 9.771 1.00 67.12 108 LEU A C 1
ATOM 832 O O . LEU A 1 108 ? -17.598 9.640 8.830 1.00 67.12 108 LEU A O 1
ATOM 836 N N . GLY A 1 109 ? -19.454 8.842 9.832 1.00 62.28 109 GLY A N 1
ATOM 837 C CA . GLY A 1 109 ? -20.395 9.257 8.788 1.00 62.28 109 GLY A CA 1
ATOM 838 C C . GLY A 1 109 ? -20.767 10.744 8.813 1.00 62.28 109 GLY A C 1
ATOM 839 O O . GLY A 1 109 ? -21.109 11.297 7.769 1.00 62.28 109 GLY A O 1
ATOM 840 N N . SER A 1 110 ? -20.686 11.400 9.976 1.00 65.62 110 SER A N 1
ATOM 841 C CA . SER A 1 110 ? -21.237 12.749 10.192 1.00 65.62 110 SER A CA 1
ATOM 842 C C . SER A 1 110 ? -20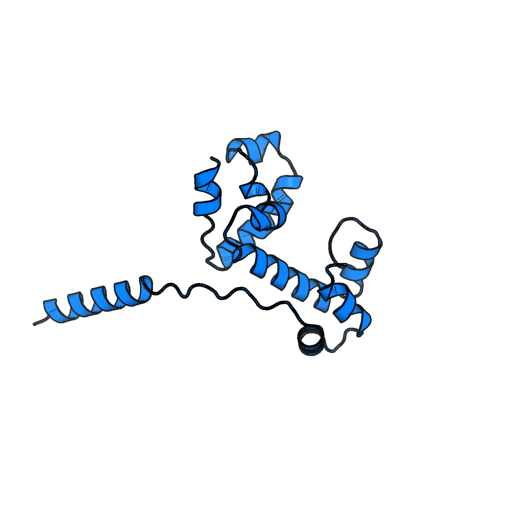.199 13.862 10.402 1.00 65.62 110 SER A C 1
ATOM 844 O O . SER A 1 110 ? -20.492 15.008 10.066 1.00 65.62 110 SER A O 1
ATOM 846 N N . GLY A 1 111 ? -18.988 13.563 10.902 1.00 58.50 111 GLY A N 1
ATOM 847 C CA . GLY A 1 111 ? -18.011 14.595 11.302 1.00 58.50 111 GLY A CA 1
ATOM 848 C C . GLY A 1 111 ? -16.595 14.458 10.729 1.00 58.50 111 GLY A C 1
ATOM 849 O O . GLY A 1 111 ? -15.926 15.466 10.504 1.00 58.50 111 GLY A O 1
ATOM 850 N N . LEU A 1 112 ? -16.116 13.239 10.450 1.00 56.47 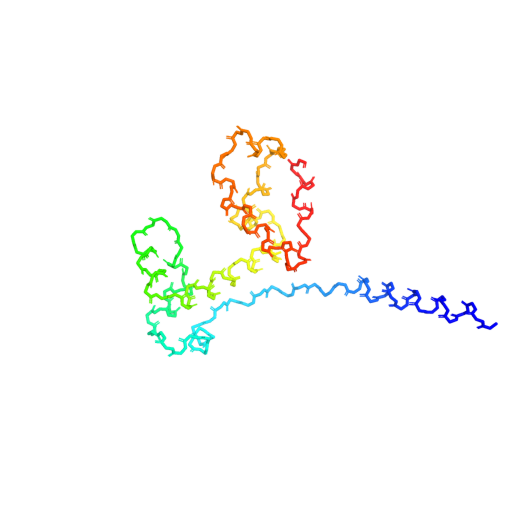112 LEU A N 1
ATOM 851 C CA . LEU A 1 112 ? -14.721 13.006 10.022 1.00 56.47 112 LEU A CA 1
ATOM 852 C C . LEU A 1 112 ? -14.472 13.130 8.500 1.00 56.47 112 LEU A C 1
ATOM 854 O O . LEU A 1 112 ? -13.321 13.270 8.072 1.00 56.47 112 LEU A O 1
ATOM 858 N N . GLY A 1 113 ? -15.528 13.150 7.678 1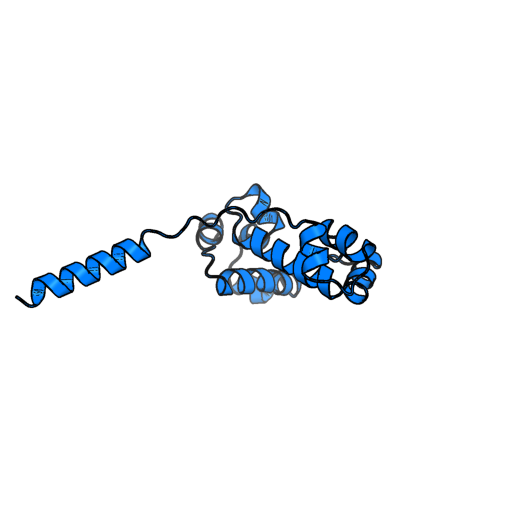.00 60.28 113 GLY A N 1
ATOM 859 C CA . GLY A 1 113 ? -15.480 13.470 6.243 1.00 60.28 113 GLY A CA 1
ATOM 860 C C . GLY A 1 113 ? -14.553 12.599 5.366 1.00 60.28 113 GLY A C 1
ATOM 861 O O . GLY A 1 113 ? -14.016 11.574 5.783 1.00 60.28 113 GLY A O 1
ATOM 862 N N . LEU A 1 114 ? -14.334 13.050 4.116 1.00 54.41 114 LEU A N 1
ATOM 863 C CA . LEU A 1 114 ? -13.559 12.412 3.021 1.00 54.41 114 LEU A CA 1
ATOM 864 C C . LEU A 1 114 ? -12.200 11.792 3.420 1.00 54.41 114 LEU A C 1
ATOM 866 O O . LEU A 1 114 ? -11.728 10.873 2.752 1.00 54.41 114 LEU A O 1
ATOM 870 N N . LYS A 1 115 ? -11.560 12.276 4.495 1.00 53.88 115 LYS A N 1
ATOM 871 C CA . LYS A 1 115 ? -10.277 11.747 4.995 1.00 53.88 115 LYS A CA 1
ATOM 872 C C . LYS A 1 115 ? -10.417 10.346 5.598 1.00 53.88 115 LYS A C 1
ATOM 874 O O . LYS A 1 115 ? -9.495 9.542 5.459 1.00 53.88 115 LYS A O 1
ATOM 879 N N . CYS A 1 116 ? -11.562 10.047 6.212 1.00 60.78 116 CYS A N 1
ATOM 880 C CA . CYS A 1 116 ? -11.890 8.717 6.713 1.00 60.78 116 CYS A CA 1
ATOM 881 C C . CYS A 1 116 ? -12.111 7.722 5.564 1.00 60.78 116 CYS A C 1
ATOM 883 O O . CYS A 1 116 ? -11.593 6.610 5.605 1.00 60.78 116 CYS A O 1
ATOM 885 N N . ILE A 1 117 ? -12.797 8.137 4.493 1.00 61.84 117 ILE A N 1
ATOM 886 C CA . ILE A 1 117 ? -13.121 7.274 3.340 1.00 61.84 117 ILE A CA 1
ATOM 887 C C . ILE A 1 117 ? -11.855 6.673 2.712 1.00 61.84 117 ILE A C 1
ATOM 889 O O . ILE A 1 117 ? -11.793 5.474 2.441 1.00 61.84 117 ILE A O 1
ATOM 893 N N . THR A 1 118 ? -10.799 7.475 2.556 1.00 61.12 118 THR A N 1
ATOM 894 C CA . THR A 1 118 ? -9.504 6.976 2.065 1.00 61.12 118 THR A CA 1
ATOM 895 C C . THR A 1 118 ? -8.852 5.935 2.983 1.00 61.12 118 THR A C 1
ATOM 897 O O . THR A 1 118 ? -8.088 5.105 2.500 1.00 61.12 118 THR A O 1
ATOM 900 N N . GLN A 1 119 ? -9.156 5.936 4.285 1.00 63.75 119 GLN A N 1
ATOM 901 C CA . GLN A 1 119 ? -8.660 4.937 5.241 1.00 63.75 119 GLN A CA 1
ATOM 902 C C . GLN A 1 119 ? -9.555 3.689 5.304 1.00 63.75 119 GLN A C 1
ATOM 904 O O . GLN A 1 119 ? -9.044 2.588 5.507 1.00 63.75 119 GLN A O 1
ATOM 909 N N . LEU A 1 120 ? -10.861 3.830 5.041 1.00 69.06 120 LEU A N 1
ATOM 910 C CA . LEU A 1 120 ? -11.789 2.699 4.899 1.00 69.06 120 LEU A CA 1
ATOM 911 C C . LEU A 1 120 ? -11.393 1.762 3.754 1.00 69.06 120 LEU A C 1
ATOM 913 O O . LEU A 1 120 ? -11.648 0.563 3.822 1.00 69.06 120 LEU A O 1
ATOM 917 N N . THR A 1 121 ? -10.726 2.285 2.722 1.00 71.38 121 THR A N 1
ATOM 918 C CA . THR A 1 121 ? -10.201 1.453 1.629 1.00 71.38 121 THR A CA 1
ATOM 919 C C . THR A 1 121 ? -9.194 0.428 2.159 1.00 71.38 121 THR A C 1
ATOM 921 O O . THR A 1 121 ? -9.321 -0.751 1.851 1.00 71.38 121 THR A O 1
ATOM 924 N N . ILE A 1 122 ? -8.251 0.838 3.019 1.00 72.56 122 ILE A N 1
ATOM 925 C CA . ILE A 1 122 ? -7.255 -0.069 3.622 1.00 72.56 122 ILE A CA 1
ATOM 926 C C . ILE A 1 122 ? -7.953 -1.118 4.496 1.00 72.56 122 ILE A C 1
ATOM 928 O O . ILE A 1 122 ? -7.651 -2.301 4.392 1.00 72.56 122 ILE A O 1
ATOM 932 N N . TRP A 1 123 ? -8.947 -0.706 5.284 1.00 71.94 123 TRP A N 1
ATOM 933 C CA . TRP A 1 123 ? -9.774 -1.617 6.081 1.00 71.94 123 TRP A CA 1
ATOM 934 C C . TRP A 1 123 ? -10.505 -2.659 5.239 1.00 71.94 123 TRP A C 1
ATOM 936 O O . TRP A 1 123 ? -10.492 -3.841 5.571 1.00 71.94 123 TRP A O 1
ATOM 946 N N . THR A 1 124 ? -11.105 -2.225 4.132 1.00 72.69 124 THR A N 1
ATOM 947 C CA . THR A 1 124 ? -11.811 -3.113 3.202 1.00 72.69 124 THR A CA 1
ATOM 948 C C . THR A 1 124 ? -10.844 -4.131 2.600 1.00 72.69 124 THR A C 1
ATOM 950 O O . THR A 1 124 ? -11.174 -5.311 2.532 1.00 72.69 124 THR A O 1
ATOM 953 N N . TYR A 1 125 ? -9.626 -3.707 2.240 1.00 74.19 125 TYR A N 1
ATOM 954 C CA . TYR A 1 125 ? -8.569 -4.620 1.797 1.00 74.19 125 TYR A CA 1
ATOM 955 C C . TYR A 1 125 ? -8.183 -5.634 2.879 1.00 74.19 125 TYR A C 1
ATOM 957 O O . TYR A 1 125 ? -8.079 -6.820 2.582 1.00 74.19 125 TYR A O 1
ATOM 965 N N . CYS A 1 126 ? -7.994 -5.197 4.126 1.00 76.06 126 CYS A N 1
ATOM 966 C CA . CYS A 1 126 ? -7.625 -6.103 5.213 1.00 76.06 126 CYS A CA 1
ATOM 967 C C . CYS A 1 126 ? -8.727 -7.119 5.532 1.00 76.06 126 CYS A C 1
ATOM 969 O O . CYS A 1 126 ? -8.428 -8.298 5.710 1.00 76.06 126 CYS A O 1
ATOM 971 N N . ALA A 1 127 ? -9.988 -6.681 5.558 1.00 74.62 127 ALA A N 1
ATOM 972 C CA . ALA A 1 127 ? -11.138 -7.555 5.771 1.00 74.62 127 ALA A CA 1
ATOM 973 C C . ALA A 1 127 ? -11.310 -8.570 4.627 1.00 74.62 127 ALA A C 1
ATOM 975 O O . ALA A 1 127 ? -11.596 -9.737 4.886 1.00 74.62 127 ALA A O 1
ATOM 976 N N . ALA A 1 128 ? -11.090 -8.149 3.375 1.00 74.12 128 ALA A N 1
ATOM 977 C CA . ALA A 1 128 ? -11.133 -9.034 2.209 1.00 74.12 128 ALA A CA 1
ATOM 978 C C . ALA A 1 128 ? -10.050 -10.128 2.246 1.00 74.12 128 ALA A C 1
ATOM 980 O O . ALA A 1 128 ? -10.257 -11.206 1.699 1.00 74.12 128 ALA A O 1
ATOM 981 N N . ASP A 1 129 ? -8.930 -9.871 2.924 1.00 69.56 129 ASP A N 1
ATOM 982 C CA . ASP A 1 129 ? -7.834 -10.826 3.126 1.00 69.56 129 ASP A CA 1
ATOM 983 C C . ASP A 1 129 ? -7.950 -11.600 4.457 1.00 69.56 129 ASP A C 1
ATOM 985 O O . ASP A 1 129 ? -6.965 -12.115 4.978 1.00 69.56 129 ASP A O 1
ATOM 989 N N . ALA A 1 130 ? -9.154 -11.646 5.045 1.00 71.56 130 ALA A N 1
ATOM 990 C CA . ALA A 1 130 ? -9.467 -12.346 6.295 1.00 71.56 130 ALA A CA 1
ATOM 991 C C . ALA A 1 130 ? -8.606 -11.939 7.515 1.00 71.56 130 ALA A C 1
ATOM 993 O O . ALA A 1 130 ? -8.508 -12.697 8.485 1.00 71.56 130 ALA A O 1
ATOM 994 N N . ASN A 1 131 ? -8.016 -10.737 7.508 1.00 72.00 131 ASN A N 1
ATOM 995 C CA . ASN A 1 131 ? -7.299 -10.211 8.668 1.00 72.00 131 ASN A CA 1
ATOM 996 C C . ASN A 1 131 ? -8.290 -9.616 9.677 1.00 72.00 131 ASN A C 1
ATOM 998 O O . ASN A 1 131 ? -8.992 -8.640 9.399 1.00 72.00 131 ASN A O 1
ATOM 1002 N N . ASP A 1 132 ? -8.332 -10.216 10.867 1.00 68.56 132 ASP A N 1
ATOM 1003 C CA . ASP A 1 132 ? -9.188 -9.796 11.972 1.00 68.56 132 ASP A CA 1
ATOM 1004 C C . ASP A 1 132 ? -8.529 -8.664 12.772 1.00 68.56 132 ASP A C 1
ATOM 1006 O O . ASP A 1 132 ? -7.687 -8.887 13.642 1.00 68.56 132 ASP A O 1
ATOM 1010 N N . ASN A 1 133 ? -8.943 -7.432 12.479 1.00 68.88 133 ASN A N 1
ATOM 1011 C CA . ASN A 1 133 ? -8.500 -6.234 13.188 1.00 68.88 133 ASN A CA 1
ATOM 1012 C C . ASN A 1 133 ? -9.435 -5.854 14.354 1.00 68.88 133 ASN A C 1
ATOM 1014 O O . ASN A 1 133 ? -9.395 -4.723 14.830 1.00 68.88 133 ASN A O 1
ATOM 1018 N N . THR A 1 134 ? -10.278 -6.766 14.853 1.00 69.50 134 THR A N 1
ATOM 1019 C CA . THR A 1 134 ? -11.228 -6.467 15.944 1.00 69.50 134 THR A CA 1
ATOM 1020 C C . THR A 1 134 ? -10.522 -5.993 17.219 1.00 69.50 134 THR A C 1
ATOM 1022 O O . THR A 1 134 ? -10.998 -5.081 17.896 1.00 69.50 134 THR A O 1
ATOM 1025 N N . GLU A 1 135 ? -9.358 -6.564 17.543 1.00 68.06 135 GLU A N 1
ATOM 1026 C CA . GLU A 1 135 ? -8.569 -6.148 18.713 1.00 68.06 135 GLU A CA 1
ATOM 1027 C C . GLU A 1 135 ? -8.056 -4.702 18.613 1.00 68.06 135 GLU A C 1
ATOM 1029 O O . GLU A 1 135 ? -7.848 -4.057 19.641 1.00 68.06 135 GLU A O 1
ATOM 1034 N N . CYS A 1 136 ? -7.906 -4.163 17.397 1.00 66.69 136 CYS A N 1
ATOM 1035 C CA . CYS A 1 136 ? -7.629 -2.741 17.188 1.00 66.69 136 CYS A CA 1
ATOM 1036 C C . CYS A 1 136 ? -8.801 -1.876 17.687 1.00 66.69 136 CYS A C 1
ATOM 1038 O O . CYS A 1 136 ? -8.578 -0.911 18.417 1.00 66.69 136 CYS A O 1
ATOM 1040 N N . CYS A 1 137 ? -10.041 -2.222 17.319 1.00 62.81 137 CYS A N 1
ATOM 1041 C CA . CYS A 1 137 ? -11.228 -1.433 17.659 1.00 62.81 137 CYS A CA 1
ATOM 1042 C C . CYS A 1 137 ? -11.536 -1.494 19.158 1.00 62.81 137 CYS A C 1
ATOM 1044 O O . CYS A 1 137 ? -11.721 -0.462 19.800 1.00 62.81 137 CYS A O 1
ATOM 1046 N N . LYS A 1 138 ? -11.482 -2.696 19.747 1.00 66.38 138 LYS A N 1
ATOM 1047 C CA . LYS A 1 138 ? -11.856 -2.928 21.152 1.00 66.38 138 LYS A CA 1
ATOM 1048 C C . LYS A 1 138 ? -11.076 -2.087 22.167 1.00 66.38 138 LYS A C 1
ATOM 1050 O O . LYS A 1 138 ? -11.581 -1.831 23.254 1.00 66.38 138 LYS A O 1
ATOM 1055 N N . ARG A 1 139 ? -9.837 -1.681 21.868 1.00 60.41 139 ARG A N 1
ATOM 1056 C CA . ARG A 1 139 ? -9.011 -0.921 22.825 1.00 60.41 139 ARG A CA 1
ATOM 1057 C C . ARG A 1 139 ? -9.376 0.558 22.929 1.00 60.41 139 ARG A C 1
ATOM 1059 O O . ARG A 1 139 ? -8.891 1.206 23.860 1.00 60.41 139 ARG A O 1
ATOM 1066 N N . LYS A 1 140 ? -10.130 1.119 21.978 1.00 58.44 140 LYS A N 1
ATOM 1067 C CA . LYS A 1 140 ? -10.316 2.578 21.869 1.00 58.44 140 LYS A CA 1
ATOM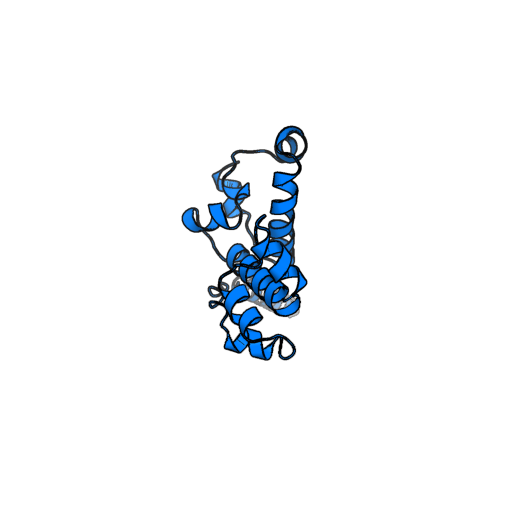 1068 C C . LYS A 1 140 ? -11.750 3.046 21.601 1.00 58.44 140 LYS A C 1
ATOM 1070 O O . LYS A 1 140 ? -11.937 4.259 21.598 1.00 58.44 140 LYS A O 1
ATOM 1075 N N . GLY A 1 141 ? -12.723 2.140 21.468 1.00 43.25 141 GLY A N 1
ATOM 1076 C CA . GLY A 1 141 ? -14.153 2.462 21.361 1.00 43.25 141 GLY A CA 1
ATOM 1077 C C . GLY A 1 141 ? -15.002 1.230 21.109 1.00 43.25 141 GLY A C 1
ATOM 1078 O O . GLY A 1 141 ? -14.902 0.690 19.987 1.00 43.25 141 GLY A O 1
#

Foldseek 3Di:
DPPVVVVVVVVVVVVVVVCPPLPPQQDQDDLVNLCVQPVPADSVLSVCLSVVLCDDDDPSNVVSCVRNVRSVVVSVLSLLVNQLSDDDDPCVCVNQVVLVDLDDPVCLVPPPPPVVVVSVVSVVSSVVVVRDCVVSNVVRD

Organism: Meloidogyne incognita (NCBI:txid6306)

pLDDT: mean 74.5, std 14.47, range [43.25, 96.62]

Radius of gyration: 20.12 Å; chains: 1; bounding box: 37×63×42 Å